Protein AF-A0A1G2MR60-F1 (afdb_monomer_lite)

Structure (mmCIF, N/CA/C/O backbone):
data_AF-A0A1G2MR60-F1
#
_entry.id   AF-A0A1G2MR60-F1
#
loop_
_atom_site.group_PDB
_atom_site.id
_atom_site.type_symbol
_atom_site.label_atom_id
_atom_site.label_alt_id
_atom_site.label_comp_id
_atom_site.label_asym_id
_atom_site.label_entity_id
_atom_site.label_seq_id
_atom_site.pdbx_PDB_ins_code
_atom_site.Cartn_x
_atom_site.Cartn_y
_atom_site.Cartn_z
_atom_site.occupancy
_atom_site.B_iso_or_equiv
_atom_site.auth_seq_id
_atom_site.auth_comp_id
_atom_site.auth_asym_id
_atom_site.auth_atom_id
_atom_site.pdbx_PDB_model_num
ATOM 1 N N . MET A 1 1 ? -2.386 13.371 -38.391 1.00 46.00 1 MET A N 1
ATOM 2 C CA . MET A 1 1 ? -1.576 12.205 -37.979 1.00 46.00 1 MET A CA 1
ATOM 3 C C . MET A 1 1 ? -1.585 12.144 -36.452 1.00 46.00 1 MET A C 1
ATOM 5 O O . MET A 1 1 ? -0.630 12.567 -35.820 1.00 46.00 1 MET A O 1
ATOM 9 N N . HIS A 1 2 ? -2.704 11.747 -35.844 1.00 42.59 2 HIS A N 1
ATOM 10 C CA . HIS A 1 2 ? -2.811 11.607 -34.390 1.00 42.59 2 HIS A CA 1
ATOM 11 C C . HIS A 1 2 ? -3.112 10.140 -34.132 1.00 42.59 2 HIS A C 1
ATOM 13 O O . HIS A 1 2 ? -4.168 9.651 -34.524 1.00 42.59 2 HIS A O 1
ATOM 19 N N . ASN A 1 3 ? -2.139 9.439 -33.563 1.00 53.72 3 ASN A N 1
ATOM 20 C CA . ASN A 1 3 ? -2.296 8.072 -33.111 1.00 53.72 3 ASN A CA 1
ATOM 21 C C . ASN A 1 3 ? -2.566 8.121 -31.599 1.00 53.72 3 ASN A C 1
ATOM 23 O O . ASN A 1 3 ? -1.603 8.158 -30.836 1.00 53.72 3 ASN A O 1
ATOM 27 N N . PRO A 1 4 ? -3.833 8.155 -31.141 1.00 58.69 4 PRO A N 1
ATOM 28 C CA . PRO A 1 4 ? -4.155 8.190 -29.713 1.00 58.69 4 PRO A CA 1
ATOM 29 C C . PRO A 1 4 ? -3.844 6.864 -28.996 1.00 58.69 4 PRO A C 1
ATOM 31 O O . PRO A 1 4 ? -3.997 6.786 -27.782 1.00 58.69 4 PRO A O 1
ATOM 34 N N . LEU A 1 5 ? -3.407 5.830 -29.731 1.00 50.31 5 LEU A N 1
ATOM 35 C CA . LEU A 1 5 ? -3.058 4.515 -29.190 1.00 50.31 5 LEU A CA 1
ATOM 36 C C . LEU A 1 5 ? -1.602 4.107 -29.407 1.00 50.31 5 LEU A C 1
ATOM 38 O O . LEU A 1 5 ? -1.202 3.091 -28.851 1.00 50.31 5 LEU A O 1
ATOM 42 N N . GLY A 1 6 ? -0.810 4.857 -30.178 1.00 53.31 6 GLY A N 1
ATOM 43 C CA . GLY A 1 6 ? 0.645 4.685 -30.304 1.00 53.31 6 GLY A CA 1
ATOM 44 C C . GLY A 1 6 ? 1.176 3.305 -30.729 1.00 53.31 6 GLY A C 1
ATOM 45 O O . GLY A 1 6 ? 2.386 3.181 -30.865 1.00 53.31 6 GLY A O 1
ATOM 46 N N . SER A 1 7 ? 0.336 2.278 -30.910 1.00 54.44 7 SER A N 1
ATOM 47 C CA . SER A 1 7 ? 0.759 0.891 -30.705 1.00 54.44 7 SER A CA 1
ATOM 48 C C . SER A 1 7 ? 0.696 0.038 -31.957 1.00 54.44 7 SER A C 1
ATOM 50 O O . SER A 1 7 ? -0.365 -0.311 -32.464 1.00 54.44 7 SER A O 1
ATOM 52 N N . THR A 1 8 ? 1.876 -0.335 -32.432 1.00 59.59 8 THR A N 1
ATOM 53 C CA . THR A 1 8 ? 2.072 -1.278 -33.537 1.00 59.59 8 THR A CA 1
ATOM 54 C C . THR A 1 8 ? 2.309 -2.719 -33.050 1.00 59.59 8 THR A C 1
ATOM 56 O O . THR A 1 8 ? 2.476 -3.604 -33.884 1.00 59.59 8 THR A O 1
ATOM 59 N N . THR A 1 9 ? 2.266 -2.997 -31.730 1.00 73.56 9 THR A N 1
ATOM 60 C CA . THR A 1 9 ? 2.616 -4.317 -31.149 1.00 73.56 9 THR A CA 1
ATOM 61 C C . THR A 1 9 ? 1.756 -4.702 -29.929 1.00 73.56 9 THR A C 1
ATOM 63 O O . THR A 1 9 ? 1.516 -3.873 -29.051 1.00 73.56 9 THR A O 1
ATOM 66 N N . LEU A 1 10 ? 1.382 -5.990 -29.806 1.00 78.12 10 LEU A N 1
ATOM 67 C CA . LEU A 1 10 ? 0.639 -6.584 -28.667 1.00 78.12 10 LEU A CA 1
ATOM 68 C C . LEU A 1 10 ? 1.230 -6.218 -27.290 1.00 78.12 10 LEU A C 1
ATOM 70 O O . LEU A 1 10 ? 0.501 -5.996 -26.326 1.00 78.12 10 LEU A O 1
ATOM 74 N N . VAL A 1 11 ? 2.558 -6.105 -27.213 1.00 79.94 11 VAL A N 1
ATOM 75 C CA . VAL A 1 11 ? 3.299 -5.742 -25.996 1.00 79.94 11 VAL A CA 1
ATOM 76 C C . VAL A 1 11 ? 2.978 -4.319 -25.525 1.00 79.94 11 VAL A C 1
ATOM 78 O O . VAL A 1 11 ? 2.800 -4.097 -24.332 1.00 79.94 11 VAL A O 1
ATOM 81 N N . GLN A 1 12 ? 2.855 -3.354 -26.441 1.00 78.81 12 GLN A N 1
ATOM 82 C CA . GLN A 1 12 ? 2.509 -1.974 -26.083 1.00 78.81 12 GLN A CA 1
ATOM 83 C C . GLN A 1 12 ? 1.058 -1.849 -25.618 1.00 78.81 12 GLN A C 1
ATOM 85 O O . GLN A 1 12 ? 0.786 -1.092 -24.690 1.00 78.81 12 GLN A O 1
ATOM 90 N N . PHE A 1 13 ? 0.142 -2.619 -26.211 1.00 82.94 13 PHE A N 1
ATOM 91 C CA . PHE A 1 13 ? -1.238 -2.688 -25.734 1.00 82.94 13 PHE A CA 1
ATOM 92 C C . PHE A 1 13 ? -1.307 -3.227 -24.297 1.00 82.94 13 PHE A C 1
ATOM 94 O O . PHE A 1 13 ? -1.949 -2.621 -23.441 1.00 82.94 13 PHE A O 1
ATOM 101 N N . LEU A 1 14 ? -0.581 -4.313 -24.007 1.00 85.12 14 LEU A N 1
ATOM 102 C CA . LEU A 1 14 ? -0.454 -4.864 -22.654 1.00 85.12 14 LEU A CA 1
ATOM 103 C C . LEU A 1 14 ? 0.150 -3.855 -21.671 1.00 85.12 14 LEU A C 1
ATOM 105 O O . LEU A 1 14 ? -0.387 -3.676 -20.581 1.00 85.12 14 LEU A O 1
ATOM 109 N N . ALA A 1 15 ? 1.222 -3.161 -22.058 1.00 85.06 15 ALA A N 1
ATOM 110 C CA . ALA A 1 15 ? 1.850 -2.142 -21.219 1.00 85.06 15 ALA A CA 1
ATOM 111 C C . ALA A 1 15 ? 0.890 -0.984 -20.900 1.00 85.06 15 ALA A C 1
ATOM 113 O O . ALA A 1 15 ? 0.810 -0.545 -19.753 1.00 85.06 15 ALA A O 1
ATOM 114 N N . LEU A 1 16 ? 0.121 -0.520 -21.890 1.00 85.62 16 LEU A N 1
ATOM 115 C CA . LEU A 1 16 ? -0.870 0.537 -21.700 1.00 85.62 16 LEU A CA 1
ATOM 116 C C . LEU A 1 16 ? -2.028 0.079 -20.800 1.00 85.62 16 LEU A C 1
ATOM 118 O O . LEU A 1 16 ? -2.446 0.827 -19.918 1.00 85.62 16 LEU A O 1
ATOM 122 N N . ALA A 1 17 ? -2.508 -1.155 -20.977 1.00 86.88 17 ALA A N 1
ATOM 123 C CA . ALA A 1 17 ? -3.547 -1.742 -20.134 1.00 86.88 17 ALA A CA 1
A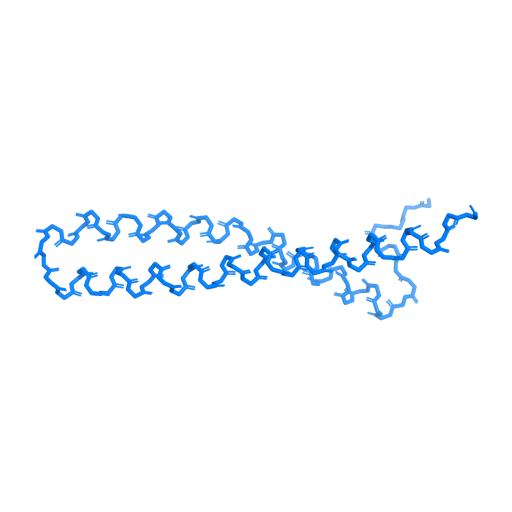TOM 124 C C . ALA A 1 17 ? -3.082 -1.900 -18.676 1.00 86.88 17 ALA A C 1
ATOM 126 O O . ALA A 1 17 ? -3.810 -1.523 -17.757 1.00 86.88 17 ALA A O 1
ATOM 127 N N . LEU A 1 18 ? -1.855 -2.389 -18.455 1.00 87.44 18 LEU A N 1
ATOM 128 C CA . LEU A 1 18 ? -1.252 -2.461 -17.120 1.00 87.44 18 LEU A CA 1
ATOM 129 C C . LEU A 1 18 ? -1.107 -1.071 -16.501 1.00 87.44 18 LEU A C 1
ATOM 131 O O . LEU A 1 18 ? -1.450 -0.886 -15.336 1.00 87.44 18 LEU A O 1
ATOM 135 N N . LYS A 1 19 ? -0.642 -0.083 -17.273 1.00 86.44 19 LYS A N 1
ATOM 136 C CA . LYS A 1 19 ? -0.522 1.293 -16.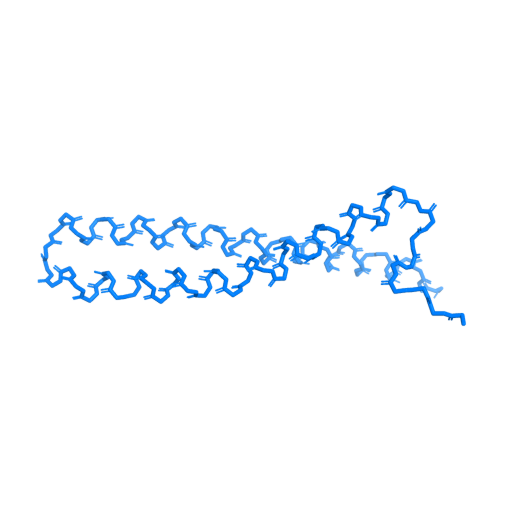787 1.00 86.44 19 LYS A CA 1
ATOM 137 C C . LYS A 1 19 ? -1.877 1.860 -16.359 1.00 86.44 19 LYS A C 1
ATOM 139 O O . LYS A 1 19 ? -1.981 2.392 -15.259 1.00 86.44 19 LYS A O 1
ATOM 144 N N . ALA A 1 20 ? -2.909 1.706 -17.186 1.00 88.44 20 ALA A N 1
ATOM 145 C CA . ALA A 1 20 ? -4.259 2.152 -16.853 1.00 88.44 20 ALA A CA 1
ATOM 146 C C . ALA A 1 20 ? -4.792 1.459 -15.587 1.00 88.44 20 ALA A C 1
ATOM 148 O O . ALA A 1 20 ? -5.425 2.097 -14.748 1.00 88.44 20 ALA A O 1
ATOM 149 N N . PHE A 1 21 ? -4.495 0.168 -15.414 1.00 88.38 21 PHE A N 1
ATOM 150 C CA . PHE A 1 21 ? -4.862 -0.570 -14.209 1.00 88.38 21 PHE A CA 1
ATOM 151 C C . PHE A 1 21 ? -4.177 -0.004 -12.956 1.00 88.38 21 PHE A C 1
ATOM 153 O O . PHE A 1 21 ? -4.849 0.248 -11.957 1.00 88.38 21 PHE A O 1
ATOM 160 N N . VAL A 1 22 ? -2.865 0.249 -13.010 1.00 87.50 22 VAL A N 1
ATOM 161 C CA . VAL A 1 22 ? -2.102 0.831 -11.889 1.00 87.50 22 VAL A CA 1
ATOM 162 C C . VAL A 1 22 ? -2.584 2.245 -11.551 1.00 87.50 22 VAL A C 1
ATOM 164 O O . VAL A 1 22 ? -2.749 2.562 -10.371 1.00 87.50 22 VAL A O 1
ATOM 167 N N . ASP A 1 23 ? -2.880 3.065 -12.563 1.00 88.06 23 ASP A N 1
ATOM 168 C CA . ASP A 1 23 ? -3.392 4.428 -12.375 1.00 88.06 23 ASP A CA 1
ATOM 169 C C . ASP A 1 23 ? -4.747 4.438 -11.636 1.00 88.06 23 ASP A C 1
ATOM 171 O O . ASP A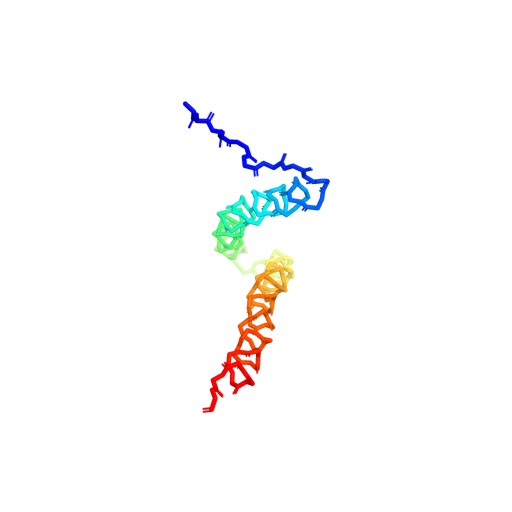 1 23 ? -5.011 5.348 -10.851 1.00 88.06 23 ASP A O 1
ATOM 175 N N . ILE A 1 24 ? -5.589 3.413 -11.825 1.00 90.38 24 ILE A N 1
ATOM 176 C CA . ILE A 1 24 ? -6.859 3.238 -11.093 1.00 90.38 24 ILE A CA 1
ATOM 177 C C . ILE A 1 24 ? -6.628 2.644 -9.696 1.00 90.38 24 ILE A C 1
ATOM 179 O O . ILE A 1 24 ? -7.353 2.958 -8.749 1.00 90.38 24 ILE A O 1
ATOM 183 N N . LEU A 1 25 ? -5.616 1.794 -9.534 1.00 88.19 25 LEU A N 1
ATOM 184 C CA . LEU A 1 25 ? -5.354 1.098 -8.276 1.00 88.19 25 LEU A CA 1
ATOM 185 C C . LEU A 1 25 ? -4.903 2.051 -7.158 1.00 88.19 25 LEU A C 1
ATOM 187 O O . LEU A 1 25 ? -5.273 1.861 -6.000 1.00 88.19 25 LEU A O 1
ATOM 191 N N . LEU A 1 26 ? -4.149 3.099 -7.504 1.00 88.94 26 LEU A N 1
ATOM 192 C CA . LEU A 1 26 ? -3.684 4.129 -6.568 1.00 88.94 26 LEU A CA 1
ATOM 193 C C . LEU A 1 26 ? -4.824 4.868 -5.835 1.00 88.94 26 LEU A C 1
ATOM 195 O O . LEU A 1 26 ? -4.839 4.845 -4.602 1.00 88.94 26 LEU A O 1
ATOM 199 N N . PRO A 1 27 ? -5.801 5.501 -6.515 1.00 91.94 27 PRO A N 1
ATOM 200 C CA . PRO A 1 27 ? -6.911 6.164 -5.830 1.00 91.94 27 PRO A CA 1
ATOM 201 C C . PRO A 1 27 ? -7.789 5.175 -5.052 1.00 91.94 27 PRO A C 1
ATOM 203 O O . PRO A 1 27 ? -8.267 5.501 -3.964 1.00 91.94 27 PRO A O 1
ATOM 206 N N . VAL A 1 28 ? -7.953 3.945 -5.547 1.00 93.12 28 VAL A N 1
ATOM 207 C CA . VAL A 1 28 ? -8.676 2.880 -4.834 1.00 93.12 28 VAL A CA 1
ATOM 208 C C . VAL A 1 28 ? -7.987 2.528 -3.508 1.00 93.12 28 VAL A C 1
ATOM 210 O O . VAL A 1 28 ? -8.656 2.415 -2.479 1.00 93.12 28 VAL A O 1
ATOM 213 N N . LEU A 1 29 ? -6.655 2.427 -3.498 1.00 92.69 29 LEU A N 1
ATOM 214 C CA . LEU A 1 29 ? -5.857 2.220 -2.285 1.00 92.69 29 LEU A CA 1
ATOM 215 C C . LEU A 1 29 ? -6.110 3.314 -1.240 1.00 92.69 29 LEU A C 1
ATOM 217 O O . LEU A 1 29 ? -6.324 3.007 -0.066 1.00 92.69 29 LEU A O 1
ATOM 221 N N . VAL A 1 30 ? -6.140 4.582 -1.661 1.00 93.12 30 VAL A N 1
ATOM 222 C CA . VAL A 1 30 ? -6.410 5.721 -0.767 1.00 93.12 30 VAL A CA 1
ATOM 223 C C . VAL A 1 30 ? -7.798 5.607 -0.133 1.00 93.12 30 VAL A C 1
ATOM 225 O O . VAL A 1 30 ? -7.937 5.773 1.081 1.00 93.12 30 VAL A O 1
ATOM 228 N N . ILE A 1 31 ? -8.819 5.261 -0.920 1.00 94.94 31 ILE A N 1
ATOM 229 C CA . ILE A 1 31 ? -10.184 5.059 -0.412 1.00 94.94 31 ILE A CA 1
ATOM 230 C C . ILE A 1 31 ? -10.212 3.936 0.631 1.00 94.94 31 ILE A C 1
ATOM 232 O O . ILE A 1 31 ? -10.825 4.097 1.689 1.00 94.94 31 ILE A O 1
ATOM 236 N N . PHE A 1 32 ? -9.519 2.822 0.384 1.00 92.62 32 PHE A N 1
ATOM 237 C CA . PHE A 1 32 ? -9.447 1.716 1.339 1.00 92.62 32 PHE A CA 1
ATOM 238 C C . PHE A 1 32 ? -8.753 2.098 2.651 1.00 92.62 32 PHE A C 1
ATOM 240 O O . PHE A 1 32 ? -9.215 1.696 3.727 1.00 92.62 32 PHE A O 1
ATOM 247 N N . TYR A 1 33 ? -7.694 2.907 2.595 1.00 93.50 33 TYR A N 1
ATOM 248 C CA . TYR A 1 33 ? -7.059 3.451 3.796 1.00 93.50 33 TYR A CA 1
ATOM 249 C C . TYR A 1 33 ? -8.023 4.315 4.610 1.00 93.50 33 TYR A C 1
ATOM 251 O O . TYR A 1 33 ? -8.142 4.122 5.822 1.00 93.50 33 TYR A O 1
ATOM 259 N N . ILE A 1 34 ? -8.759 5.213 3.951 1.00 94.00 34 ILE A N 1
ATOM 260 C CA . ILE A 1 34 ? -9.758 6.065 4.610 1.00 94.00 34 ILE A CA 1
ATOM 261 C C . ILE A 1 34 ? -10.864 5.206 5.234 1.00 94.00 34 ILE A C 1
ATOM 263 O O . ILE A 1 34 ? -11.179 5.368 6.414 1.00 94.00 34 ILE A O 1
ATOM 267 N N . ALA A 1 35 ? -11.417 4.251 4.482 1.00 91.94 35 ALA A N 1
ATOM 268 C CA . ALA A 1 35 ? -12.470 3.355 4.959 1.00 91.94 35 ALA A CA 1
ATOM 269 C C . ALA A 1 35 ? -12.026 2.554 6.192 1.00 91.94 35 ALA A C 1
ATOM 271 O O . ALA A 1 35 ? -12.779 2.410 7.157 1.00 91.94 35 ALA A O 1
ATOM 272 N N . THR A 1 36 ? -10.778 2.087 6.203 1.00 92.06 36 THR A N 1
ATOM 273 C CA . THR A 1 36 ? -10.224 1.358 7.347 1.00 92.06 36 THR A CA 1
ATOM 274 C C . THR A 1 36 ? -9.979 2.275 8.539 1.00 92.06 36 THR A C 1
ATOM 276 O O . THR A 1 36 ? -10.259 1.887 9.672 1.00 92.06 36 THR A O 1
ATOM 279 N N . GLY A 1 37 ? -9.548 3.517 8.309 1.00 90.75 37 GLY A N 1
ATOM 280 C CA . GLY A 1 37 ? -9.467 4.536 9.357 1.00 90.75 37 GLY A CA 1
ATOM 281 C C . GLY A 1 37 ? -10.822 4.780 10.031 1.00 90.75 37 GLY A C 1
ATOM 282 O O . GLY A 1 37 ? -10.920 4.760 11.259 1.00 90.75 37 GLY A O 1
ATOM 283 N N . LEU A 1 38 ? -11.895 4.904 9.245 1.00 91.94 38 LEU A N 1
ATOM 284 C CA . LEU A 1 38 ? -13.258 5.022 9.776 1.00 91.94 38 LEU A CA 1
ATOM 285 C C . LEU A 1 38 ? -13.692 3.766 10.540 1.00 91.94 38 LEU A C 1
ATOM 287 O O . LEU A 1 38 ? -14.337 3.871 11.585 1.00 91.94 38 LEU A O 1
ATOM 291 N N . LEU A 1 39 ? -13.302 2.582 10.069 1.00 88.81 39 LEU A N 1
ATOM 292 C CA . LEU A 1 39 ? -13.581 1.322 10.751 1.00 88.81 39 LEU A CA 1
ATOM 293 C C . LEU A 1 39 ? -12.919 1.270 12.139 1.00 88.81 39 LEU A C 1
ATOM 295 O O . LEU A 1 39 ? -13.585 0.881 13.103 1.00 88.81 39 LEU A O 1
ATOM 299 N N . PHE A 1 40 ? -11.670 1.733 12.263 1.00 88.44 40 PHE A N 1
ATOM 300 C CA . PHE A 1 40 ? -10.974 1.877 13.549 1.00 88.44 40 PHE A CA 1
ATOM 301 C C . PHE A 1 40 ? -11.719 2.805 14.512 1.00 88.44 40 PHE A C 1
ATOM 303 O O . PHE A 1 40 ? -11.902 2.457 15.680 1.00 88.44 40 PHE A O 1
ATOM 310 N N . ILE A 1 41 ? -12.204 3.947 14.020 1.00 89.88 41 ILE A N 1
ATOM 311 C CA . ILE A 1 41 ? -12.981 4.902 14.824 1.00 89.88 41 ILE A CA 1
ATOM 312 C C . ILE A 1 41 ? -14.325 4.284 15.245 1.00 89.88 41 ILE A C 1
ATOM 314 O O . ILE A 1 41 ? -14.744 4.414 16.398 1.00 89.88 41 ILE A O 1
ATOM 318 N N . SER A 1 42 ? -14.993 3.563 14.339 1.00 87.69 42 SER A N 1
ATOM 319 C CA . SER A 1 42 ? -16.286 2.917 14.607 1.00 87.69 42 SER A CA 1
ATOM 320 C C . SER A 1 42 ? -16.197 1.781 15.629 1.00 87.69 42 SER A C 1
ATOM 322 O O . SER A 1 42 ? -17.187 1.470 16.295 1.00 87.69 42 SER A O 1
ATOM 324 N N . ALA A 1 43 ? -15.023 1.157 15.766 1.00 86.94 43 ALA A N 1
ATOM 325 C CA . ALA A 1 43 ? -14.840 0.014 16.642 1.00 86.94 43 ALA A CA 1
ATOM 326 C C . ALA A 1 43 ? -15.025 0.386 18.121 1.00 86.94 43 ALA A C 1
ATOM 328 O O . ALA A 1 43 ? -15.451 -0.477 18.879 1.00 86.94 43 ALA A O 1
ATOM 329 N N . ARG A 1 44 ? -14.773 1.647 18.524 1.00 79.94 44 ARG A N 1
ATOM 330 C CA . ARG A 1 44 ? -15.053 2.213 19.868 1.00 79.94 44 ARG A CA 1
ATOM 331 C C . ARG A 1 44 ? -14.716 1.282 21.056 1.00 79.94 44 ARG A C 1
ATOM 333 O O . ARG A 1 44 ? -15.417 1.286 22.060 1.00 79.94 44 ARG A O 1
ATOM 340 N N . GLY A 1 45 ? -13.662 0.469 20.943 1.00 77.12 45 GLY A N 1
ATOM 341 C CA . GLY A 1 45 ? -13.242 -0.478 21.987 1.00 77.12 45 GLY A CA 1
ATOM 342 C C . GLY A 1 45 ? -13.829 -1.894 21.894 1.00 77.12 45 GLY A C 1
ATOM 343 O O . GLY A 1 45 ? -13.475 -2.737 22.711 1.00 77.12 45 GLY A O 1
ATOM 344 N N . ASN A 1 46 ? -14.668 -2.204 20.899 1.00 89.94 46 ASN A N 1
ATOM 345 C CA . ASN A 1 46 ? -15.086 -3.576 20.615 1.00 89.94 46 ASN A CA 1
ATOM 346 C C . ASN A 1 46 ? -13.878 -4.385 20.081 1.00 89.94 46 ASN A C 1
ATOM 348 O O . ASN A 1 46 ? -13.370 -4.076 18.993 1.00 89.94 46 ASN A O 1
ATOM 352 N N . PRO A 1 47 ? -13.431 -5.429 20.803 1.00 86.31 47 PRO A N 1
ATOM 353 C CA . PRO A 1 47 ? -12.231 -6.186 20.456 1.00 86.31 47 PRO A CA 1
ATOM 354 C C . PRO A 1 47 ? -12.350 -6.934 19.121 1.00 86.31 47 PRO A C 1
ATOM 356 O O . PRO A 1 47 ? -11.359 -7.037 18.395 1.00 86.31 47 PRO A O 1
ATOM 359 N N . GLU A 1 48 ? -13.541 -7.402 18.740 1.00 88.69 48 GLU A N 1
ATOM 360 C CA . GLU A 1 48 ? -13.748 -8.082 17.455 1.00 88.69 48 GLU A CA 1
ATOM 361 C C . GLU A 1 48 ? -13.602 -7.115 16.279 1.00 88.69 48 GLU A C 1
ATOM 363 O O . GLU A 1 48 ? -12.889 -7.395 15.313 1.00 88.69 48 GLU A O 1
ATOM 368 N N . LYS A 1 49 ? -14.217 -5.931 16.383 1.00 86.75 49 LYS A N 1
ATOM 369 C CA . LYS A 1 49 ? -14.130 -4.900 15.338 1.00 86.75 49 LYS A CA 1
ATOM 370 C C . LYS A 1 49 ? -12.714 -4.346 15.205 1.00 86.75 49 LYS A C 1
ATOM 372 O O . LYS A 1 49 ? -1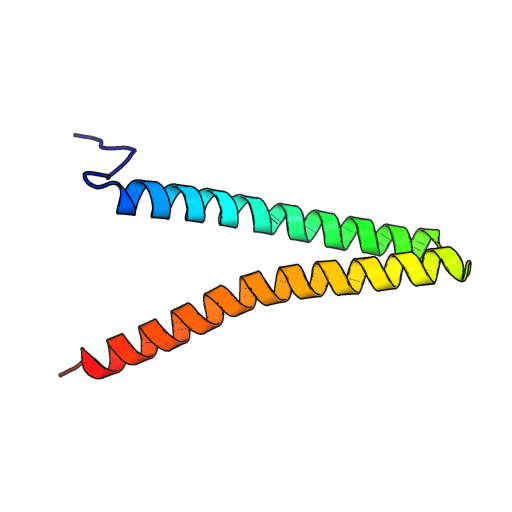2.256 -4.113 14.090 1.00 86.75 49 LYS A O 1
ATOM 377 N N . LEU A 1 50 ? -11.996 -4.196 16.320 1.00 89.25 50 LEU A N 1
ATOM 378 C CA . LEU A 1 50 ? -10.582 -3.807 16.313 1.00 89.25 50 LEU A CA 1
ATOM 379 C C . LEU A 1 50 ? -9.696 -4.866 15.651 1.00 89.25 50 LEU A C 1
ATOM 381 O O . LEU A 1 50 ? -8.781 -4.516 14.902 1.00 89.25 50 LEU A O 1
ATOM 385 N N . LYS A 1 51 ? -9.966 -6.156 15.886 1.00 89.88 51 LYS A N 1
ATOM 386 C CA . LYS A 1 51 ? -9.243 -7.249 15.223 1.00 89.88 51 LYS A CA 1
ATOM 387 C C . LYS A 1 51 ? -9.445 -7.200 13.708 1.00 89.88 51 LYS A C 1
ATOM 389 O O . LYS A 1 51 ? -8.468 -7.315 12.968 1.00 89.88 51 LYS A O 1
ATOM 394 N N . LEU A 1 52 ? -10.678 -6.969 13.257 1.00 89.00 52 LEU A N 1
ATOM 395 C CA . LEU A 1 52 ? -10.996 -6.840 11.834 1.00 89.00 52 LEU A CA 1
ATOM 396 C C . LEU A 1 52 ? -10.341 -5.598 11.216 1.00 89.00 52 LEU A C 1
ATOM 398 O O . LEU A 1 52 ? -9.708 -5.705 10.170 1.00 89.00 52 LEU A O 1
ATOM 402 N N . ALA A 1 53 ? -10.413 -4.447 11.887 1.00 90.19 53 ALA A N 1
ATOM 403 C CA . ALA A 1 53 ? -9.798 -3.210 11.411 1.00 90.19 53 ALA A CA 1
ATOM 404 C C . ALA A 1 53 ? -8.273 -3.342 11.266 1.00 90.19 53 ALA A C 1
ATOM 406 O O . ALA A 1 53 ? -7.702 -2.944 10.251 1.00 90.19 53 ALA A O 1
ATOM 407 N N . ARG A 1 54 ? -7.611 -3.985 12.234 1.00 90.56 54 ARG A N 1
ATOM 408 C CA . ARG A 1 54 ? -6.178 -4.300 12.154 1.00 90.56 54 ARG A CA 1
ATOM 409 C C . ARG A 1 54 ? -5.843 -5.223 10.992 1.00 90.56 54 ARG A C 1
ATOM 411 O O . ARG A 1 54 ? -4.867 -4.970 10.296 1.00 90.56 54 ARG A O 1
ATOM 418 N N . ALA A 1 55 ? -6.627 -6.281 10.793 1.00 93.25 55 ALA A N 1
ATOM 419 C CA . ALA A 1 55 ? -6.422 -7.186 9.669 1.00 93.25 55 ALA A CA 1
ATOM 420 C C . ALA A 1 55 ? -6.552 -6.429 8.339 1.00 93.25 55 ALA A C 1
ATOM 422 O O . ALA A 1 55 ? -5.661 -6.519 7.500 1.00 93.25 55 ALA A O 1
ATOM 423 N N . ALA A 1 56 ? -7.599 -5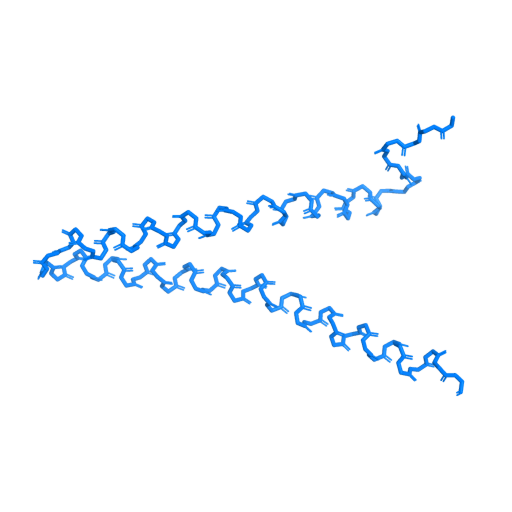.612 8.190 1.00 92.25 56 ALA A N 1
ATOM 424 C CA . ALA A 1 56 ? -7.804 -4.773 7.013 1.00 92.25 56 ALA A CA 1
ATOM 425 C C . ALA A 1 56 ? -6.621 -3.822 6.765 1.00 92.25 56 ALA A C 1
ATOM 427 O O . ALA A 1 56 ? -6.120 -3.767 5.644 1.00 92.25 56 ALA A O 1
ATOM 428 N N . LEU A 1 57 ? -6.107 -3.148 7.803 1.00 93.25 57 LEU A N 1
ATOM 429 C CA . LEU A 1 57 ? -4.924 -2.291 7.664 1.00 93.25 57 LEU A CA 1
ATOM 430 C C . LEU A 1 57 ? -3.706 -3.063 7.155 1.00 93.25 57 LEU A C 1
ATOM 432 O O . LEU A 1 57 ? -2.993 -2.555 6.292 1.00 93.25 57 LEU A O 1
ATOM 436 N N . LEU A 1 58 ? -3.460 -4.271 7.669 1.00 94.25 58 LEU A N 1
ATOM 437 C CA . LEU A 1 58 ? -2.332 -5.092 7.227 1.00 94.25 58 LEU A CA 1
ATOM 438 C C . LEU A 1 58 ? -2.469 -5.481 5.752 1.00 94.25 58 LEU A C 1
ATOM 440 O O . LEU A 1 58 ? -1.520 -5.302 4.995 1.00 94.25 58 LEU A O 1
ATOM 444 N N . TYR A 1 59 ? -3.646 -5.940 5.323 1.00 92.69 59 TYR A N 1
ATOM 445 C CA . TYR A 1 59 ? -3.883 -6.295 3.920 1.00 92.69 59 TYR A CA 1
ATOM 446 C C . TYR A 1 59 ? -3.722 -5.099 2.977 1.00 92.69 59 TYR A C 1
ATOM 448 O O . TYR A 1 59 ? -3.068 -5.217 1.941 1.00 92.69 59 TYR A O 1
ATOM 456 N N . ILE A 1 60 ? -4.256 -3.935 3.351 1.00 93.25 60 ILE A N 1
ATOM 457 C CA . ILE A 1 60 ? -4.121 -2.708 2.555 1.00 93.25 60 ILE A CA 1
ATOM 458 C C . ILE A 1 60 ? -2.658 -2.260 2.505 1.00 93.25 60 ILE A C 1
ATOM 460 O O . ILE A 1 60 ? -2.172 -1.873 1.446 1.00 93.25 60 ILE A O 1
ATOM 464 N N . SER A 1 61 ? -1.931 -2.383 3.617 1.00 94.38 61 SER A N 1
ATOM 465 C CA . SER A 1 61 ? -0.507 -2.036 3.685 1.00 94.38 61 SER A CA 1
ATOM 466 C C . SER A 1 61 ? 0.359 -2.959 2.838 1.00 94.38 61 SER A C 1
ATOM 468 O O . SER A 1 61 ? 1.297 -2.487 2.204 1.00 94.38 61 SER A O 1
ATOM 470 N N . ILE A 1 62 ? 0.024 -4.247 2.756 1.00 94.50 62 ILE A N 1
ATOM 471 C CA . ILE A 1 62 ? 0.673 -5.177 1.824 1.00 94.50 62 ILE A CA 1
ATOM 472 C C . ILE A 1 62 ? 0.385 -4.761 0.376 1.00 94.50 62 ILE A C 1
ATOM 474 O O . ILE A 1 62 ? 1.309 -4.692 -0.430 1.00 94.50 62 ILE A O 1
ATOM 478 N N . GLY A 1 63 ? -0.865 -4.420 0.048 1.00 90.31 63 GLY A N 1
ATOM 479 C CA . GLY A 1 63 ? -1.225 -3.914 -1.281 1.00 90.31 63 GLY A CA 1
ATOM 480 C C . GLY A 1 63 ? -0.447 -2.650 -1.663 1.00 90.31 63 GLY A C 1
ATOM 481 O O . GLY A 1 63 ? 0.115 -2.574 -2.754 1.00 90.31 63 GLY A O 1
ATOM 482 N N . ALA A 1 64 ? -0.337 -1.693 -0.740 1.00 92.00 64 ALA A N 1
ATOM 483 C CA . ALA A 1 64 ? 0.461 -0.485 -0.930 1.00 92.00 64 ALA A CA 1
ATOM 484 C C . ALA A 1 64 ? 1.956 -0.799 -1.095 1.00 92.00 64 ALA A C 1
ATOM 486 O O . ALA A 1 64 ? 2.604 -0.263 -1.993 1.00 92.00 64 ALA A O 1
ATOM 487 N N . ALA A 1 65 ? 2.499 -1.703 -0.274 1.00 93.94 65 ALA A N 1
ATOM 488 C CA . ALA A 1 65 ? 3.896 -2.118 -0.347 1.00 93.94 65 ALA A CA 1
ATOM 489 C C . ALA A 1 65 ? 4.238 -2.788 -1.685 1.00 93.94 65 ALA A C 1
ATOM 491 O O . ALA A 1 65 ? 5.327 -2.566 -2.201 1.00 93.94 65 ALA A O 1
ATOM 492 N N . ILE A 1 66 ? 3.318 -3.555 -2.279 1.00 92.56 66 ILE A N 1
ATOM 493 C CA . ILE A 1 66 ? 3.513 -4.153 -3.610 1.00 92.56 66 ILE A CA 1
ATOM 494 C C . ILE A 1 66 ? 3.610 -3.068 -4.685 1.00 92.56 66 ILE A C 1
ATOM 496 O O . ILE A 1 66 ? 4.518 -3.109 -5.513 1.00 92.56 66 ILE A O 1
ATOM 500 N N . VAL A 1 67 ? 2.708 -2.082 -4.663 1.00 89.38 67 VAL A N 1
ATOM 501 C CA . VAL A 1 67 ? 2.712 -0.981 -5.642 1.00 89.38 67 VAL A CA 1
ATOM 502 C C . VAL A 1 67 ? 4.001 -0.163 -5.534 1.00 89.38 67 VAL A C 1
ATOM 504 O O . VAL A 1 67 ? 4.667 0.084 -6.540 1.00 89.38 67 VAL A O 1
ATOM 507 N N . LEU A 1 68 ? 4.393 0.202 -4.312 1.00 91.25 68 LEU A N 1
ATOM 508 C CA . LEU A 1 68 ? 5.638 0.929 -4.057 1.00 91.25 68 LEU A CA 1
ATOM 509 C C . LEU A 1 68 ? 6.875 0.083 -4.394 1.00 91.25 68 LEU A C 1
ATOM 511 O O . LEU A 1 68 ? 7.834 0.590 -4.972 1.00 91.25 68 LEU A O 1
ATOM 515 N N . GLY A 1 69 ? 6.844 -1.213 -4.080 1.00 91.88 69 GLY A N 1
ATOM 516 C CA . GLY A 1 69 ? 7.924 -2.156 -4.358 1.00 91.88 69 GLY A CA 1
ATOM 517 C C . GLY A 1 69 ? 8.158 -2.361 -5.853 1.00 91.88 69 GLY A C 1
ATOM 518 O O . GLY A 1 69 ? 9.306 -2.391 -6.290 1.00 91.88 69 GLY A O 1
ATOM 519 N N . ALA A 1 70 ? 7.095 -2.427 -6.657 1.00 90.56 70 ALA A N 1
ATOM 520 C CA . ALA A 1 70 ? 7.208 -2.513 -8.112 1.00 90.56 70 ALA A CA 1
ATOM 521 C C . ALA A 1 70 ? 7.922 -1.285 -8.703 1.00 90.56 70 ALA A C 1
ATOM 523 O O . ALA A 1 70 ? 8.792 -1.425 -9.569 1.00 90.56 70 ALA A O 1
ATOM 524 N N . TRP A 1 71 ? 7.604 -0.087 -8.204 1.00 88.06 71 TRP A N 1
ATOM 525 C CA . TRP A 1 71 ? 8.287 1.135 -8.622 1.00 88.06 71 TRP A CA 1
ATOM 526 C C . TRP A 1 71 ? 9.754 1.151 -8.176 1.00 88.06 71 TRP A C 1
ATOM 528 O O . TRP A 1 71 ? 10.634 1.392 -8.999 1.00 88.06 71 TRP A O 1
ATOM 538 N N . ALA A 1 72 ? 10.035 0.790 -6.921 1.00 91.94 72 ALA A N 1
ATOM 539 C CA . ALA A 1 72 ? 11.398 0.733 -6.391 1.00 91.94 72 ALA A CA 1
ATOM 540 C C . ALA A 1 72 ? 12.308 -0.225 -7.184 1.00 91.94 72 ALA A C 1
ATOM 542 O O . ALA A 1 72 ? 13.452 0.110 -7.493 1.00 91.94 72 ALA A O 1
ATOM 543 N N . VAL A 1 73 ? 11.799 -1.403 -7.560 1.00 91.88 73 VAL A N 1
ATOM 544 C CA . VAL A 1 73 ? 12.544 -2.360 -8.395 1.00 91.88 73 VAL A CA 1
ATOM 545 C C . VAL A 1 73 ? 12.778 -1.800 -9.801 1.00 91.88 73 VAL A C 1
ATOM 547 O O . VAL A 1 73 ? 13.877 -1.938 -10.338 1.00 91.88 73 VAL A O 1
ATOM 550 N N . THR A 1 74 ? 11.777 -1.138 -10.387 1.00 90.38 74 THR A N 1
ATOM 551 C CA . THR A 1 74 ? 11.894 -0.515 -11.716 1.00 90.38 74 THR A CA 1
ATOM 552 C C . THR A 1 74 ? 12.965 0.574 -11.730 1.00 90.38 74 THR A C 1
ATOM 554 O O . THR A 1 74 ? 13.786 0.616 -12.648 1.00 90.38 74 THR A O 1
ATOM 557 N N . GLU A 1 75 ? 12.998 1.418 -10.699 1.00 91.56 75 GLU A N 1
ATOM 558 C CA . GLU A 1 75 ? 13.992 2.481 -10.548 1.00 91.56 75 GLU A CA 1
ATOM 559 C C . GLU A 1 75 ? 15.407 1.905 -10.411 1.00 91.56 75 GLU A C 1
ATOM 561 O O . GLU A 1 75 ? 16.326 2.336 -11.100 1.00 91.56 75 GLU A O 1
ATOM 566 N N . MET A 1 76 ? 15.578 0.860 -9.595 1.00 93.19 76 MET A N 1
ATOM 567 C CA . MET A 1 76 ? 16.870 0.193 -9.406 1.00 93.19 76 MET A CA 1
ATOM 568 C C . MET A 1 76 ? 17.417 -0.414 -10.709 1.00 93.19 76 MET A C 1
ATOM 570 O O . MET A 1 76 ? 18.610 -0.298 -11.010 1.00 93.19 76 MET A O 1
ATOM 574 N N . ILE A 1 77 ? 16.550 -1.048 -11.504 1.00 92.38 77 ILE A N 1
ATOM 575 C CA . ILE A 1 77 ? 16.930 -1.589 -12.816 1.00 92.38 77 ILE A CA 1
ATOM 576 C C . ILE A 1 77 ? 17.284 -0.444 -13.772 1.00 92.38 77 ILE A C 1
ATOM 578 O O . ILE A 1 77 ? 18.321 -0.497 -14.432 1.00 92.38 77 ILE A O 1
ATOM 582 N N . SER A 1 78 ? 16.464 0.607 -13.814 1.00 89.69 78 SER A N 1
ATOM 583 C CA . SER A 1 78 ? 16.680 1.769 -14.686 1.00 89.69 78 SER A CA 1
ATOM 584 C C . SER A 1 78 ? 17.988 2.490 -14.361 1.00 89.69 78 SER A C 1
ATOM 586 O O . SER A 1 78 ? 18.742 2.828 -15.270 1.00 89.69 78 SER A O 1
ATOM 588 N N . ALA A 1 79 ? 18.309 2.640 -13.074 1.00 91.06 79 ALA A N 1
ATOM 589 C CA . ALA A 1 79 ? 19.574 3.195 -12.606 1.00 91.06 79 ALA A CA 1
ATOM 590 C C . ALA A 1 79 ? 20.773 2.343 -13.052 1.00 91.06 79 ALA A C 1
ATOM 592 O O . ALA A 1 79 ? 21.778 2.885 -13.510 1.00 91.06 79 ALA A O 1
ATOM 593 N N . THR A 1 80 ? 20.654 1.012 -12.983 1.00 91.69 80 THR A N 1
ATOM 594 C CA . THR A 1 80 ? 21.711 0.091 -13.434 1.00 91.69 80 THR A CA 1
ATOM 595 C C . THR A 1 80 ? 21.932 0.195 -14.945 1.00 91.69 80 THR A C 1
ATOM 597 O O . THR A 1 80 ? 23.075 0.262 -15.391 1.00 91.69 80 THR A O 1
ATOM 600 N N . ILE A 1 81 ? 20.853 0.265 -15.734 1.00 92.81 81 ILE A N 1
ATOM 601 C CA . ILE A 1 81 ? 20.922 0.454 -17.193 1.00 92.81 81 ILE A CA 1
ATOM 602 C C . ILE A 1 81 ? 21.539 1.819 -17.535 1.00 92.81 81 ILE A C 1
ATOM 604 O O . ILE A 1 81 ? 22.411 1.905 -18.399 1.00 92.81 81 ILE A O 1
ATOM 608 N N . GLY A 1 82 ? 21.138 2.881 -16.833 1.00 89.00 82 GLY A N 1
ATOM 609 C CA . GLY A 1 82 ? 21.702 4.220 -17.004 1.00 89.00 82 GLY A CA 1
ATOM 610 C C . GLY A 1 82 ? 23.212 4.251 -16.750 1.00 89.00 82 GLY A C 1
ATOM 611 O O . GLY A 1 82 ? 23.964 4.796 -17.562 1.00 89.00 82 GLY A O 1
ATOM 612 N N . ALA A 1 83 ? 23.657 3.585 -15.681 1.00 85.94 83 ALA A N 1
ATOM 613 C CA . ALA A 1 83 ? 25.063 3.503 -15.298 1.00 85.94 83 ALA A CA 1
ATOM 614 C C . ALA A 1 83 ? 25.944 2.806 -16.349 1.00 85.94 83 ALA A C 1
ATOM 616 O O . ALA A 1 83 ? 27.072 3.235 -16.559 1.00 85.94 83 ALA A O 1
ATOM 617 N N . ILE A 1 84 ? 25.438 1.775 -17.037 1.00 87.06 84 ILE A N 1
ATOM 618 C CA . ILE A 1 84 ? 26.182 1.087 -18.112 1.00 87.06 84 ILE A CA 1
ATOM 619 C C . ILE A 1 84 ? 26.063 1.777 -19.480 1.00 87.06 84 ILE A C 1
ATOM 621 O O . ILE A 1 84 ? 26.865 1.507 -20.367 1.00 87.06 84 ILE A O 1
ATOM 625 N N . SER A 1 85 ? 25.055 2.633 -19.676 1.00 81.25 85 SER A N 1
ATOM 626 C CA . SER A 1 85 ? 24.837 3.370 -20.933 1.00 81.25 85 SER A CA 1
ATOM 627 C C . SER A 1 85 ? 25.601 4.696 -21.028 1.00 81.25 85 SER A C 1
ATOM 629 O O . SER A 1 85 ? 25.649 5.295 -22.102 1.00 81.25 85 SER A O 1
ATOM 631 N N . THR A 1 86 ? 26.187 5.160 -19.920 1.00 60.84 86 THR A N 1
ATOM 632 C CA . THR A 1 86 ? 27.046 6.351 -19.893 1.00 60.84 86 THR A CA 1
ATOM 633 C C . THR A 1 86 ? 28.476 5.918 -20.262 1.00 60.84 86 THR A C 1
ATOM 635 O O . THR A 1 86 ? 28.977 5.011 -19.599 1.00 60.84 86 THR A O 1
ATOM 638 N N . PRO A 1 87 ? 29.101 6.473 -21.325 1.00 56.72 87 PRO A N 1
ATOM 639 C CA . PRO A 1 87 ? 30.429 6.057 -21.794 1.00 56.72 87 PRO A CA 1
ATOM 640 C C . PRO A 1 87 ? 31.555 6.355 -20.799 1.00 56.72 87 PRO A C 1
ATOM 642 O O . PRO A 1 87 ? 31.420 7.323 -20.014 1.00 56.72 87 PRO A O 1
#

pLDDT: mean 85.12, std 12.21, range [42.59, 94.94]

Radius of gyration: 19.68 Å; chains: 1; bounding box: 47×20×60 Å

Organism: NCBI:txid1802312

Sequence (87 aa):
MHNPLGSTTLVQFLALALKAFVDILLPVLVIFYIATGLLFISARGNPEKLKLARAALLYISIGAAIVLGAWAVTEMISATIGAISTP

Foldseek 3Di:
DDDVQPDPDPVSVVVVVVVVVLVVVVVVLVVLVVVLVVLCVVCVPVPVSNVVSVVSVVVSVVVVCVSVVVVVVVVVVVVVVVVVPPD

Secondary structure (DSSP, 8-state):
---TT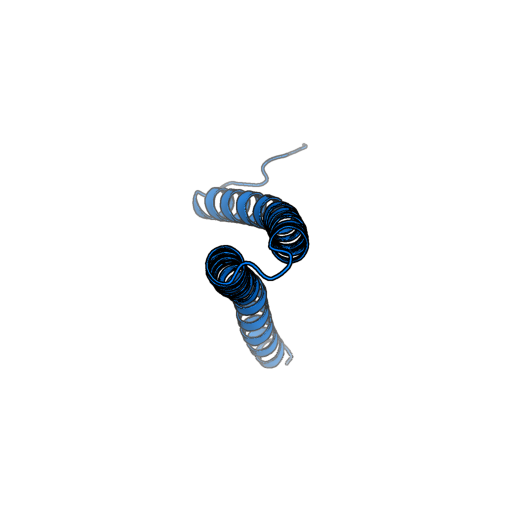--SSHHHHHHHHHHHHHHHHHHHHHHHHHHHHHHHHHHTT-HHHHHHHHHHHHHHHHHHHHHHHHHHHHHHHHHHHHHHH--